Protein AF-A0A6G1RQC1-F1 (afdb_monomer_lite)

Radius of gyration: 21.71 Å; chains: 1; bounding box: 60×51×62 Å

Structure (mmCIF, N/CA/C/O backbone):
data_AF-A0A6G1RQC1-F1
#
_entry.id   AF-A0A6G1RQC1-F1
#
loop_
_atom_site.group_PDB
_atom_site.id
_atom_site.type_symbol
_atom_site.label_atom_id
_atom_site.label_alt_id
_atom_site.label_comp_id
_atom_site.label_asym_id
_atom_site.label_entity_id
_atom_site.label_seq_id
_atom_site.pdbx_PDB_ins_code
_atom_site.Cartn_x
_atom_site.Cartn_y
_atom_site.Cartn_z
_atom_site.occupancy
_atom_site.B_iso_or_equiv
_atom_site.auth_seq_id
_atom_site.auth_comp_id
_atom_site.auth_asym_id
_atom_site.auth_atom_id
_atom_site.pdbx_PDB_model_num
ATOM 1 N N . HIS A 1 1 ? 30.738 6.132 -8.676 1.00 58.16 1 HIS A N 1
ATOM 2 C CA . HIS A 1 1 ? 30.222 7.388 -8.080 1.00 58.16 1 HIS A CA 1
ATOM 3 C C . HIS A 1 1 ? 28.700 7.356 -8.109 1.00 58.16 1 HIS A C 1
ATOM 5 O O . HIS A 1 1 ? 28.154 7.105 -9.174 1.00 58.16 1 HIS A O 1
ATOM 11 N N . GLY A 1 2 ? 28.010 7.556 -6.981 1.00 68.69 2 GLY A N 1
ATOM 12 C CA . GLY A 1 2 ? 26.542 7.589 -6.965 1.00 68.69 2 GLY A CA 1
ATOM 13 C C . GLY A 1 2 ? 26.025 8.888 -7.584 1.00 68.69 2 GLY A C 1
ATOM 14 O O . GLY A 1 2 ? 26.294 9.963 -7.053 1.00 68.69 2 GLY A O 1
ATOM 15 N N . ARG A 1 3 ? 25.324 8.805 -8.718 1.00 77.38 3 ARG A N 1
ATOM 16 C CA . ARG A 1 3 ? 24.631 9.944 -9.340 1.00 77.38 3 ARG A CA 1
ATOM 17 C C . ARG A 1 3 ? 23.166 9.906 -8.911 1.00 77.38 3 ARG A C 1
ATOM 19 O O . ARG A 1 3 ? 22.546 8.855 -8.983 1.00 77.38 3 ARG A O 1
ATOM 26 N N . MET A 1 4 ? 22.606 11.042 -8.494 1.00 73.06 4 MET A N 1
ATOM 27 C CA . MET A 1 4 ? 21.162 11.166 -8.274 1.00 73.06 4 MET A CA 1
ATOM 28 C C . MET A 1 4 ? 20.435 11.004 -9.616 1.00 73.06 4 MET A C 1
ATOM 30 O O . MET A 1 4 ? 20.724 11.744 -10.559 1.00 73.06 4 MET A O 1
ATOM 34 N N . LEU A 1 5 ? 19.535 10.022 -9.705 1.00 67.56 5 LEU A N 1
ATOM 35 C CA . LEU A 1 5 ? 18.838 9.669 -10.950 1.00 67.56 5 LEU A CA 1
ATOM 36 C C . LEU A 1 5 ? 17.415 10.235 -11.017 1.00 67.56 5 LEU A C 1
ATOM 38 O O . LEU A 1 5 ? 16.942 10.535 -12.107 1.00 67.56 5 LEU A O 1
ATOM 42 N N . ALA A 1 6 ? 16.759 10.439 -9.873 1.00 63.88 6 ALA A N 1
ATOM 43 C CA . ALA A 1 6 ? 15.414 10.998 -9.797 1.00 63.88 6 ALA A CA 1
ATOM 44 C C . ALA A 1 6 ? 15.215 11.792 -8.497 1.00 63.88 6 ALA A C 1
ATOM 46 O O . ALA A 1 6 ? 15.875 11.531 -7.491 1.00 63.88 6 ALA A O 1
ATOM 47 N N . HIS A 1 7 ? 14.295 12.756 -8.530 1.00 61.59 7 HIS A N 1
ATOM 48 C CA . HIS A 1 7 ? 13.821 13.486 -7.358 1.00 61.59 7 HIS A CA 1
ATOM 49 C C . HIS A 1 7 ? 12.300 13.604 -7.462 1.00 61.59 7 HIS A C 1
ATOM 51 O O . HIS A 1 7 ? 11.790 14.199 -8.411 1.00 61.59 7 HIS A O 1
ATOM 57 N N . VAL A 1 8 ? 11.584 13.015 -6.505 1.00 64.69 8 VAL A N 1
ATOM 58 C CA . VAL A 1 8 ? 10.123 13.097 -6.413 1.00 64.69 8 VAL A CA 1
ATOM 59 C C . VAL A 1 8 ? 9.781 13.963 -5.209 1.00 64.69 8 VAL A C 1
ATOM 61 O O . VAL A 1 8 ? 10.177 13.653 -4.088 1.00 64.69 8 VAL A O 1
ATOM 64 N N . LEU A 1 9 ? 9.065 15.061 -5.451 1.00 65.81 9 LEU A N 1
ATOM 65 C CA . LEU A 1 9 ? 8.533 15.908 -4.388 1.00 65.81 9 LEU A CA 1
ATOM 66 C C . LEU A 1 9 ? 7.255 15.266 -3.856 1.00 65.81 9 LEU A C 1
ATOM 68 O O . LEU A 1 9 ? 6.260 15.157 -4.572 1.00 65.81 9 LEU A O 1
ATOM 72 N N . LEU A 1 10 ? 7.301 14.830 -2.603 1.00 66.81 10 LEU A N 1
ATOM 73 C CA . LEU A 1 10 ? 6.117 14.381 -1.887 1.00 66.81 10 LEU A CA 1
ATOM 74 C C . LEU A 1 10 ? 5.332 15.585 -1.377 1.00 66.81 10 LEU A C 1
ATOM 76 O O . LEU A 1 10 ? 5.877 16.676 -1.199 1.00 66.81 10 LEU A O 1
ATOM 80 N N . HIS A 1 11 ? 4.038 15.385 -1.142 1.00 67.25 11 HIS A N 1
ATOM 81 C CA . HIS A 1 11 ? 3.221 16.394 -0.485 1.00 67.25 11 HIS A CA 1
ATOM 82 C C . HIS A 1 11 ? 3.815 16.703 0.899 1.00 67.25 11 HIS A C 1
ATOM 84 O O . HIS A 1 11 ? 4.166 15.782 1.630 1.00 67.25 11 HIS A O 1
ATOM 90 N N . GLU A 1 12 ? 3.912 17.980 1.281 1.00 60.22 12 GLU A N 1
ATOM 91 C CA . GLU A 1 12 ? 4.626 18.416 2.500 1.00 60.22 12 GLU A CA 1
ATOM 92 C C . GLU A 1 12 ? 4.100 17.768 3.792 1.00 60.22 12 GLU A C 1
ATOM 94 O O . GLU A 1 12 ? 4.813 17.672 4.787 1.00 60.22 12 GLU A O 1
ATOM 99 N N . SER A 1 13 ? 2.847 17.309 3.774 1.00 63.66 13 SER A N 1
ATOM 100 C CA . SER A 1 13 ? 2.207 16.641 4.906 1.00 63.66 13 SER A CA 1
ATOM 101 C C . SER A 1 13 ? 2.339 15.115 4.904 1.00 63.66 13 SER A C 1
ATOM 103 O O . SER A 1 13 ? 1.748 14.491 5.784 1.00 63.66 13 SER A O 1
ATOM 105 N N . ASP A 1 14 ? 3.000 14.509 3.912 1.00 81.38 14 ASP A N 1
ATOM 106 C CA . ASP A 1 14 ? 3.064 13.054 3.769 1.00 81.38 14 ASP A CA 1
ATOM 107 C C . ASP A 1 14 ? 4.500 12.535 3.622 1.00 81.38 14 ASP A C 1
ATOM 109 O O . ASP A 1 14 ? 5.086 12.505 2.539 1.00 81.38 14 ASP A O 1
ATOM 113 N N . GLY A 1 15 ? 5.083 12.150 4.757 1.00 87.88 15 GLY A N 1
ATOM 114 C CA . GLY A 1 15 ? 6.434 11.607 4.830 1.00 87.88 15 GLY A CA 1
ATOM 115 C C . GLY A 1 15 ? 6.494 10.128 4.451 1.00 87.88 15 GLY A C 1
ATOM 116 O O . GLY A 1 15 ? 5.523 9.391 4.608 1.00 87.88 15 GLY A O 1
ATOM 117 N N . ILE A 1 16 ? 7.665 9.674 4.000 1.00 91.44 16 ILE A N 1
ATOM 118 C CA . ILE A 1 16 ? 7.949 8.246 3.799 1.00 91.44 16 ILE A CA 1
ATOM 119 C C . ILE A 1 16 ? 8.153 7.588 5.168 1.00 91.44 16 ILE A C 1
ATOM 121 O O . ILE A 1 16 ? 9.013 8.018 5.937 1.00 91.44 16 ILE A O 1
ATOM 125 N N . LEU A 1 17 ? 7.396 6.529 5.453 1.00 91.94 17 LEU A N 1
ATOM 126 C CA . LEU A 1 17 ? 7.583 5.677 6.630 1.00 91.94 17 LEU A CA 1
ATOM 127 C C . LEU A 1 17 ? 8.618 4.580 6.369 1.00 91.94 17 LEU A C 1
ATOM 129 O O . LEU A 1 17 ? 9.502 4.349 7.192 1.00 91.94 17 LEU A O 1
ATOM 133 N N . SER A 1 18 ? 8.511 3.887 5.235 1.00 91.56 18 SER A N 1
ATOM 134 C CA . SER A 1 18 ? 9.431 2.808 4.875 1.00 91.56 18 SER A CA 1
ATOM 135 C C . SER A 1 18 ? 9.483 2.564 3.370 1.00 91.56 18 SER A C 1
ATOM 137 O O . SER A 1 18 ? 8.559 2.911 2.632 1.00 91.56 18 SER A O 1
ATOM 139 N N . MET A 1 19 ? 10.576 1.936 2.931 1.00 92.25 19 MET A N 1
ATOM 140 C CA . MET A 1 19 ? 10.760 1.456 1.565 1.00 92.25 19 MET A CA 1
ATOM 141 C C . MET A 1 19 ? 11.278 0.020 1.585 1.00 92.25 19 MET A C 1
ATOM 143 O O . MET A 1 19 ? 12.201 -0.291 2.340 1.00 92.25 19 MET A O 1
ATOM 147 N N . SER A 1 20 ? 10.699 -0.853 0.765 1.00 90.50 20 SER A N 1
ATOM 148 C CA . SER A 1 20 ? 11.137 -2.245 0.638 1.00 90.50 20 SER A CA 1
ATOM 149 C C . SER A 1 20 ? 10.883 -2.787 -0.762 1.00 90.50 20 SER A C 1
ATOM 151 O O . SER A 1 20 ? 9.959 -2.362 -1.451 1.00 90.50 20 SER A O 1
ATOM 153 N N . TRP A 1 21 ? 11.708 -3.736 -1.188 1.00 90.00 21 TRP A N 1
ATOM 154 C CA . TRP A 1 21 ? 11.473 -4.499 -2.409 1.00 90.00 21 TRP A CA 1
ATOM 155 C C . TRP A 1 21 ? 10.686 -5.766 -2.076 1.00 90.00 21 TRP A C 1
ATOM 157 O O . TRP A 1 21 ? 10.901 -6.363 -1.021 1.00 90.00 21 TRP A O 1
ATOM 167 N N . ASN A 1 22 ? 9.830 -6.222 -2.990 1.00 87.88 22 ASN A N 1
ATOM 168 C CA . ASN A 1 22 ? 9.162 -7.526 -2.887 1.00 87.88 22 ASN A CA 1
ATOM 169 C C . ASN A 1 22 ? 10.091 -8.718 -3.204 1.00 87.88 22 ASN A C 1
ATOM 171 O O . ASN A 1 22 ? 9.617 -9.815 -3.480 1.00 87.88 22 ASN A O 1
ATOM 175 N N . TYR A 1 23 ? 11.406 -8.506 -3.199 1.00 78.06 23 TYR A N 1
ATOM 176 C CA . TYR A 1 23 ? 12.400 -9.501 -3.577 1.00 78.06 23 TYR A CA 1
ATOM 177 C C . TYR A 1 23 ? 13.098 -10.065 -2.332 1.00 78.06 23 TYR A C 1
ATOM 179 O O . TYR A 1 23 ? 13.401 -9.298 -1.410 1.00 78.06 23 TYR A O 1
ATOM 187 N N . PRO A 1 24 ? 13.381 -11.379 -2.268 1.00 64.31 24 PRO A N 1
ATOM 188 C CA . PRO A 1 24 ? 14.090 -11.952 -1.135 1.00 64.31 24 PRO A CA 1
ATOM 189 C C . PRO A 1 24 ? 15.492 -11.351 -0.991 1.00 64.31 24 PRO A C 1
ATOM 191 O O . PRO A 1 24 ? 16.272 -11.317 -1.940 1.00 64.31 24 PRO A O 1
ATOM 194 N N . SER A 1 25 ? 15.850 -10.939 0.223 1.00 56.50 25 SER A N 1
ATOM 195 C CA . SER A 1 25 ? 17.153 -10.330 0.526 1.00 56.50 25 SER A CA 1
ATOM 196 C C . SER A 1 25 ? 18.356 -11.269 0.351 1.00 56.50 25 SER A C 1
ATOM 198 O O . SER A 1 25 ? 19.487 -10.799 0.377 1.00 56.50 25 SER A O 1
ATOM 200 N N . PHE A 1 26 ? 18.143 -12.579 0.176 1.00 56.72 26 PHE A N 1
ATOM 201 C CA . PHE A 1 26 ? 19.217 -13.577 0.062 1.00 56.72 26 PHE A CA 1
ATOM 202 C C . PHE A 1 26 ? 19.756 -13.770 -1.366 1.00 56.72 26 PHE A C 1
ATOM 204 O O . PHE A 1 26 ? 20.712 -14.514 -1.551 1.00 56.72 26 PHE A O 1
ATOM 211 N N . LEU A 1 27 ? 19.152 -13.117 -2.362 1.00 54.59 27 LEU A N 1
ATOM 212 C CA . LEU A 1 27 ? 19.524 -13.210 -3.780 1.00 54.59 27 LEU A CA 1
ATOM 213 C C . LEU A 1 27 ? 20.212 -11.937 -4.275 1.00 54.59 27 LEU A C 1
ATOM 215 O O . LEU A 1 27 ? 20.110 -11.576 -5.447 1.00 54.59 27 LEU A O 1
ATOM 219 N N . VAL A 1 28 ? 20.898 -11.234 -3.376 1.00 52.62 28 VAL A N 1
ATOM 220 C CA . VAL A 1 28 ? 21.948 -10.314 -3.801 1.00 52.62 28 VAL A CA 1
ATOM 221 C C . VAL A 1 28 ? 23.085 -11.212 -4.266 1.00 52.62 28 VAL A C 1
ATOM 223 O O . VAL A 1 28 ? 23.969 -11.568 -3.493 1.00 52.62 28 VAL A O 1
ATOM 226 N N . GLU A 1 29 ? 23.006 -11.680 -5.510 1.00 51.88 29 GLU A N 1
ATOM 227 C CA . GLU A 1 29 ? 24.217 -12.103 -6.188 1.00 51.88 29 GLU A CA 1
ATOM 228 C C . GLU A 1 29 ? 25.101 -10.862 -6.184 1.00 51.88 29 GLU A C 1
ATOM 230 O O . GLU A 1 29 ? 24.739 -9.845 -6.785 1.00 51.88 29 GLU A O 1
ATOM 235 N N . ASP A 1 30 ? 26.199 -10.913 -5.424 1.00 48.09 30 ASP A N 1
ATOM 236 C CA . ASP A 1 30 ? 27.314 -9.990 -5.574 1.00 48.09 30 ASP A CA 1
ATOM 237 C C . ASP A 1 30 ? 27.738 -10.099 -7.039 1.00 48.09 30 ASP A C 1
ATOM 239 O O . ASP A 1 30 ? 28.569 -10.923 -7.418 1.00 48.09 30 ASP A O 1
ATOM 243 N N . SER A 1 31 ? 27.084 -9.312 -7.892 1.00 49.22 31 SER A N 1
ATOM 244 C CA . SER A 1 31 ? 27.430 -9.139 -9.288 1.00 49.22 31 SER A CA 1
ATOM 245 C C . SER A 1 31 ? 28.703 -8.317 -9.257 1.00 49.22 31 SER A C 1
ATOM 247 O O . SER A 1 31 ? 28.686 -7.098 -9.405 1.00 49.22 31 SER A O 1
ATOM 249 N N . SER A 1 32 ? 29.813 -8.981 -8.936 1.00 48.12 32 SER A N 1
ATOM 250 C CA . SER A 1 32 ? 31.131 -8.432 -9.157 1.00 48.12 32 SER A CA 1
ATOM 251 C C . SER A 1 32 ? 31.207 -8.160 -10.649 1.00 48.12 32 SER A C 1
ATOM 253 O O . SER A 1 32 ? 31.273 -9.086 -11.457 1.00 48.12 32 SER A O 1
ATOM 255 N N . GLU A 1 33 ? 31.131 -6.886 -11.004 1.00 50.34 33 GLU A N 1
ATOM 256 C CA . GLU A 1 33 ? 31.456 -6.363 -12.322 1.00 50.34 33 GLU A CA 1
ATOM 257 C C . GLU A 1 33 ? 32.949 -6.656 -12.540 1.00 50.34 33 GLU A C 1
ATOM 259 O O . GLU A 1 33 ? 33.825 -5.844 -12.254 1.00 50.34 33 GLU A O 1
ATOM 264 N N . SER A 1 34 ? 33.271 -7.888 -12.928 1.00 42.97 34 SER A N 1
ATOM 265 C CA . SER A 1 34 ? 34.584 -8.229 -13.447 1.00 42.97 34 SER A CA 1
ATOM 266 C C . SER A 1 34 ? 34.479 -8.165 -14.959 1.00 42.97 34 SER A C 1
ATOM 268 O O . SER A 1 34 ? 34.136 -9.150 -15.612 1.00 42.97 34 SER A O 1
ATOM 270 N N . ASP A 1 35 ? 34.764 -6.982 -15.497 1.00 50.25 35 ASP A N 1
ATOM 271 C CA . ASP A 1 35 ? 35.221 -6.829 -16.873 1.00 50.25 35 ASP A CA 1
ATOM 272 C C . ASP A 1 35 ? 36.488 -7.679 -17.040 1.00 50.25 35 ASP A C 1
ATOM 274 O O . ASP A 1 35 ? 37.611 -7.244 -16.776 1.00 50.25 35 ASP A O 1
ATOM 278 N N . THR A 1 36 ? 36.309 -8.930 -17.446 1.00 46.59 36 THR A N 1
ATOM 279 C CA . THR A 1 36 ? 37.370 -9.730 -18.045 1.00 46.59 36 THR A CA 1
ATOM 280 C C . THR A 1 36 ? 36.968 -9.992 -19.481 1.00 46.59 36 THR A C 1
ATOM 282 O O . THR A 1 36 ? 36.189 -10.897 -19.768 1.00 46.59 36 THR A O 1
ATOM 285 N N . ASP A 1 37 ? 37.500 -9.153 -20.364 1.00 52.00 37 ASP A N 1
ATOM 286 C CA . ASP A 1 37 ? 37.653 -9.432 -21.785 1.00 52.00 37 ASP A CA 1
ATOM 287 C C . ASP A 1 37 ? 38.463 -10.729 -21.931 1.00 52.00 37 ASP A C 1
ATOM 289 O O . ASP A 1 37 ? 39.688 -10.747 -21.801 1.00 52.00 37 ASP A O 1
ATOM 293 N N . SER A 1 38 ? 37.763 -11.850 -22.057 1.00 50.19 38 SER A N 1
ATOM 294 C CA . SER A 1 38 ? 38.333 -13.096 -22.545 1.00 50.19 38 SER A CA 1
ATOM 295 C C . SER A 1 38 ? 37.204 -13.921 -23.131 1.00 50.19 38 SER A C 1
ATOM 297 O O . SER A 1 38 ? 36.409 -14.527 -22.412 1.00 50.19 38 SER A O 1
ATOM 299 N N . ASP A 1 39 ? 37.155 -13.925 -24.456 1.00 58.84 39 ASP A N 1
ATOM 300 C CA . ASP A 1 39 ? 36.340 -14.834 -25.239 1.00 58.84 39 ASP A CA 1
ATOM 301 C C . ASP A 1 39 ? 36.549 -16.292 -24.787 1.00 58.84 39 ASP A C 1
ATOM 303 O O . ASP A 1 39 ? 37.670 -16.738 -24.534 1.00 58.84 39 ASP A O 1
ATOM 307 N N . ASP A 1 40 ? 35.431 -17.018 -24.763 1.00 59.19 40 ASP A N 1
ATOM 308 C CA . ASP A 1 40 ? 35.299 -18.475 -24.669 1.00 59.19 40 ASP A CA 1
ATOM 309 C C . ASP A 1 40 ? 35.409 -19.111 -23.264 1.00 59.19 40 ASP A C 1
ATOM 311 O O . ASP A 1 40 ? 36.438 -19.640 -22.845 1.00 59.19 40 ASP A O 1
ATOM 315 N N . TYR A 1 41 ? 34.278 -19.158 -22.546 1.00 42.94 41 TYR A N 1
ATOM 316 C CA . TYR A 1 41 ? 34.082 -20.140 -21.475 1.00 42.94 41 TYR A CA 1
ATOM 317 C C . TYR A 1 41 ? 32.658 -20.707 -21.499 1.00 42.94 41 TYR A C 1
ATOM 319 O O . TYR A 1 41 ? 31.715 -20.146 -20.944 1.00 42.94 41 TYR A O 1
ATOM 327 N N . SER A 1 42 ? 32.501 -21.861 -22.149 1.00 47.59 42 SER A N 1
ATOM 328 C CA . SER A 1 42 ? 31.356 -22.747 -21.914 1.00 47.59 42 SER A CA 1
ATOM 329 C C . SER A 1 42 ? 31.537 -23.416 -20.542 1.00 47.59 42 SER A C 1
ATOM 331 O O . SER A 1 42 ? 32.595 -24.008 -20.315 1.00 47.59 42 SER A O 1
ATOM 333 N N . PRO A 1 43 ? 30.571 -23.360 -19.606 1.00 47.91 43 PRO A N 1
ATOM 334 C CA . PRO A 1 43 ? 30.759 -23.963 -18.291 1.00 47.91 43 PRO A CA 1
ATOM 335 C C . PRO A 1 43 ? 30.774 -25.504 -18.380 1.00 47.91 43 PRO A C 1
ATOM 337 O O . PRO A 1 43 ? 29.962 -26.080 -19.111 1.00 47.91 43 PRO A O 1
ATOM 340 N N . PRO A 1 44 ? 31.658 -26.197 -17.633 1.00 44.12 44 PRO A N 1
ATOM 341 C CA . PRO A 1 44 ? 31.682 -27.655 -17.592 1.00 44.12 44 PRO A CA 1
ATOM 342 C C . PRO A 1 44 ? 30.423 -28.204 -16.899 1.00 44.12 44 PRO A C 1
ATOM 344 O O . PRO A 1 44 ? 30.194 -27.981 -15.709 1.00 44.12 44 PRO A O 1
ATOM 347 N N . GLN A 1 45 ? 29.609 -28.951 -17.650 1.00 53.44 45 GLN A N 1
ATOM 348 C CA . GLN A 1 45 ? 28.636 -29.900 -17.107 1.00 53.44 45 GLN A CA 1
ATOM 349 C C . GLN A 1 45 ? 29.421 -31.056 -16.477 1.00 53.44 45 GLN A C 1
ATOM 351 O O . GLN A 1 45 ? 29.866 -31.902 -17.233 1.00 53.44 45 GLN A O 1
ATOM 356 N N . ASP A 1 46 ? 29.669 -31.050 -15.162 1.00 48.94 46 ASP A N 1
ATOM 357 C CA . ASP A 1 46 ? 29.857 -32.263 -14.326 1.00 48.94 46 ASP A CA 1
ATOM 358 C C .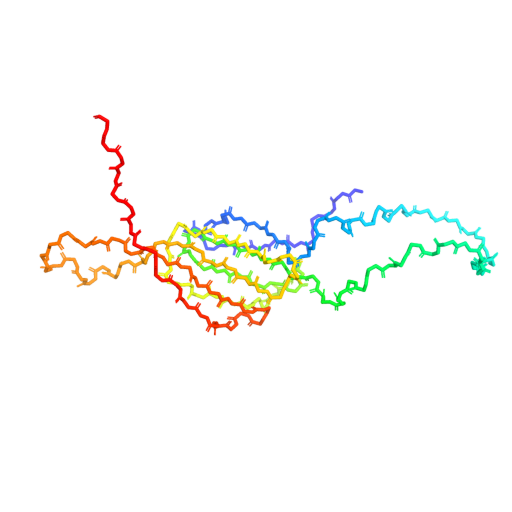 ASP A 1 46 ? 30.303 -31.903 -12.890 1.00 48.94 46 ASP A C 1
ATOM 360 O O . ASP A 1 46 ? 31.411 -32.187 -12.436 1.00 48.94 46 ASP A O 1
ATOM 364 N N . GLY A 1 47 ? 29.406 -31.279 -12.129 1.00 50.50 47 GLY A N 1
ATOM 365 C CA . GLY A 1 47 ? 29.500 -31.146 -10.670 1.00 50.50 47 GLY A CA 1
ATOM 366 C C . GLY A 1 47 ? 28.090 -31.163 -10.079 1.00 50.50 47 GLY A C 1
ATOM 367 O O . GLY A 1 47 ? 27.144 -30.960 -10.844 1.00 50.50 47 GLY A O 1
ATOM 368 N N . PRO A 1 48 ? 27.889 -31.426 -8.769 1.00 41.72 48 PRO A N 1
ATOM 369 C CA . PRO A 1 48 ? 26.559 -31.396 -8.170 1.00 41.72 48 PRO A CA 1
ATOM 370 C C . PRO A 1 48 ? 26.064 -29.955 -8.240 1.00 41.72 48 PRO A C 1
ATOM 372 O O . PRO A 1 48 ? 26.375 -29.136 -7.378 1.00 41.72 48 PRO A O 1
ATOM 375 N N . ALA A 1 49 ? 25.368 -29.638 -9.331 1.00 46.16 49 ALA A N 1
ATOM 376 C CA . ALA A 1 49 ? 24.807 -28.336 -9.590 1.00 46.16 49 ALA A CA 1
ATOM 377 C C . ALA A 1 49 ? 23.910 -28.019 -8.401 1.00 46.16 49 ALA A C 1
ATOM 379 O O . ALA A 1 49 ? 22.870 -28.651 -8.201 1.00 46.16 49 ALA A O 1
ATOM 380 N N . ALA A 1 50 ? 24.362 -27.082 -7.570 1.00 44.91 50 ALA A N 1
ATOM 381 C CA . ALA A 1 50 ? 23.482 -26.360 -6.685 1.00 44.91 50 ALA A CA 1
ATOM 382 C C . ALA A 1 50 ? 22.407 -25.791 -7.606 1.00 44.91 50 ALA A C 1
ATOM 384 O O . ALA A 1 50 ? 22.680 -24.894 -8.399 1.00 44.91 50 ALA A O 1
ATOM 385 N N . TYR A 1 51 ? 21.236 -26.428 -7.608 1.00 43.09 51 TYR A N 1
ATOM 386 C CA . TYR A 1 51 ? 20.099 -25.965 -8.378 1.00 43.09 51 TYR A CA 1
ATOM 387 C C . TYR A 1 51 ? 19.941 -24.478 -8.056 1.00 43.09 51 TYR A C 1
ATOM 389 O O . TYR A 1 51 ? 19.767 -24.155 -6.875 1.00 43.09 51 TYR A O 1
ATOM 397 N N . PRO A 1 52 ? 20.001 -23.567 -9.044 1.00 51.31 52 PRO A N 1
ATOM 398 C CA . PRO A 1 52 ? 19.439 -22.252 -8.838 1.00 51.31 52 PRO A CA 1
ATOM 399 C C . PRO A 1 52 ? 17.989 -22.536 -8.467 1.00 51.31 52 PRO A C 1
ATOM 401 O O . PRO A 1 52 ? 17.246 -23.132 -9.254 1.00 51.31 52 PRO A O 1
ATOM 404 N N . VAL A 1 53 ? 17.611 -22.223 -7.227 1.00 50.94 53 VAL A N 1
ATOM 405 C CA . VAL A 1 53 ? 16.199 -22.188 -6.853 1.00 50.94 53 VAL A CA 1
ATOM 406 C C . VAL A 1 53 ? 15.538 -21.367 -7.954 1.00 50.94 53 VAL A C 1
ATOM 408 O O . VAL A 1 53 ? 16.055 -20.285 -8.233 1.00 50.94 53 VAL A O 1
ATOM 411 N N . PRO A 1 54 ? 14.487 -21.856 -8.639 1.00 48.12 54 PRO A N 1
ATOM 412 C CA . PRO A 1 54 ? 13.788 -21.054 -9.623 1.00 48.12 54 PRO A CA 1
ATOM 413 C C . PRO A 1 54 ? 13.198 -19.869 -8.870 1.00 48.12 54 PRO A C 1
ATOM 415 O O . PRO A 1 54 ? 12.114 -19.951 -8.293 1.00 48.12 54 PRO A O 1
ATOM 418 N N . VAL A 1 55 ? 13.957 -18.783 -8.797 1.00 53.34 55 VAL A N 1
ATOM 419 C CA . VAL A 1 55 ? 13.455 -17.507 -8.344 1.00 53.34 55 VAL A CA 1
ATOM 420 C C . VAL A 1 55 ? 12.425 -17.183 -9.398 1.00 53.34 55 VAL A C 1
ATOM 422 O O . VAL A 1 55 ? 12.762 -17.034 -10.576 1.00 53.34 55 VAL A O 1
ATOM 425 N N . GLN A 1 56 ? 11.149 -17.224 -9.021 1.00 54.78 56 GLN A N 1
ATOM 426 C CA . GLN A 1 56 ? 10.109 -16.785 -9.929 1.00 54.78 56 GLN A CA 1
ATOM 427 C C . GLN A 1 56 ? 10.536 -15.408 -10.428 1.00 54.78 56 GLN A C 1
ATOM 429 O O . GLN A 1 56 ? 10.868 -14.533 -9.633 1.00 54.78 56 GLN A O 1
ATOM 434 N N . ASN A 1 57 ? 10.623 -15.272 -11.750 1.00 54.56 57 ASN A N 1
ATOM 435 C CA . ASN A 1 57 ? 11.152 -14.104 -12.446 1.00 54.56 57 ASN A CA 1
ATOM 436 C C . ASN A 1 57 ? 10.160 -12.927 -12.358 1.00 54.56 57 ASN A C 1
ATOM 438 O O . ASN A 1 57 ? 9.761 -12.338 -13.362 1.00 54.56 57 ASN A O 1
ATOM 442 N N . THR A 1 58 ? 9.658 -12.645 -11.158 1.00 64.00 58 THR A N 1
ATOM 443 C CA . THR A 1 58 ? 8.847 -11.479 -10.858 1.00 64.00 58 THR A CA 1
ATOM 444 C C . THR A 1 58 ? 9.783 -10.291 -10.796 1.00 64.00 58 THR A C 1
ATOM 446 O O . THR A 1 58 ? 10.653 -10.217 -9.928 1.00 64.00 58 THR A O 1
ATOM 449 N N . LYS A 1 59 ? 9.598 -9.368 -11.742 1.00 79.88 59 LYS A N 1
ATOM 450 C CA . LYS A 1 59 ? 10.273 -8.072 -11.751 1.00 79.88 59 LYS A CA 1
ATOM 451 C C . LYS A 1 59 ? 10.195 -7.451 -10.344 1.00 79.88 59 LYS A C 1
ATOM 453 O O . LYS A 1 59 ? 9.093 -7.414 -9.788 1.00 79.88 59 LYS A O 1
ATOM 458 N N . PRO A 1 60 ? 11.319 -6.977 -9.776 1.00 85.19 60 PRO A N 1
ATOM 459 C CA . PRO A 1 60 ? 11.314 -6.392 -8.446 1.00 85.19 60 PRO A CA 1
ATOM 460 C C . PRO A 1 60 ? 10.416 -5.151 -8.424 1.00 85.19 60 PRO A C 1
ATOM 462 O O . PRO A 1 60 ? 10.468 -4.307 -9.319 1.00 85.19 60 PRO A O 1
ATOM 465 N N . LEU A 1 61 ? 9.584 -5.061 -7.394 1.00 90.81 61 LEU A N 1
ATOM 466 C CA . LEU A 1 61 ? 8.611 -4.006 -7.161 1.00 90.81 61 LEU A CA 1
ATOM 467 C C . LEU A 1 61 ? 9.007 -3.252 -5.892 1.00 90.81 61 LEU A C 1
ATOM 469 O O . LEU A 1 61 ? 9.082 -3.835 -4.805 1.00 90.81 61 LEU A O 1
ATOM 473 N N . LEU A 1 62 ? 9.274 -1.957 -6.034 1.00 92.50 62 LEU A N 1
ATOM 474 C CA . LEU A 1 62 ? 9.567 -1.066 -4.923 1.00 92.50 62 LEU A CA 1
ATOM 475 C C . LEU A 1 62 ? 8.255 -0.659 -4.263 1.00 92.50 62 LEU A C 1
ATOM 477 O O . LEU A 1 62 ? 7.350 -0.127 -4.897 1.00 92.50 62 LEU A O 1
ATOM 481 N N . THR A 1 63 ? 8.164 -0.901 -2.968 1.00 94.06 63 THR A N 1
ATOM 482 C CA . THR A 1 63 ? 7.049 -0.487 -2.126 1.00 94.06 63 THR A CA 1
ATOM 483 C C . THR A 1 63 ? 7.483 0.690 -1.279 1.00 94.06 63 THR A C 1
ATOM 485 O O . THR A 1 63 ? 8.480 0.593 -0.567 1.00 94.06 63 THR A O 1
ATOM 488 N N . VAL A 1 64 ? 6.728 1.782 -1.336 1.00 93.50 64 VAL A N 1
ATOM 489 C CA . VAL A 1 64 ? 6.938 2.981 -0.518 1.00 93.50 64 VAL A CA 1
ATOM 490 C C . VAL A 1 64 ? 5.691 3.194 0.323 1.00 93.50 64 VAL A C 1
ATOM 492 O O . VAL A 1 64 ? 4.599 3.326 -0.225 1.00 93.50 64 VAL A O 1
ATOM 495 N N . SER A 1 65 ? 5.835 3.196 1.645 1.00 94.69 65 SER A N 1
ATOM 496 C CA . SER A 1 65 ? 4.731 3.474 2.566 1.00 94.69 65 SER A CA 1
ATOM 497 C C . SER A 1 65 ? 4.818 4.902 3.089 1.00 94.69 65 SER A C 1
ATOM 499 O O . SER A 1 65 ? 5.913 5.410 3.346 1.00 94.69 65 SER A O 1
ATOM 501 N N . PHE A 1 66 ? 3.665 5.542 3.258 1.00 93.56 66 PHE A N 1
ATOM 502 C CA . PHE A 1 66 ? 3.584 6.937 3.672 1.00 93.56 66 PHE A CA 1
ATOM 503 C C . PHE A 1 66 ? 2.868 7.111 5.011 1.00 93.56 66 PHE A C 1
ATOM 505 O O . PHE A 1 66 ? 2.051 6.282 5.420 1.00 93.56 66 PHE A O 1
ATOM 512 N N . THR A 1 67 ? 3.147 8.222 5.691 1.00 92.38 67 THR A N 1
ATOM 513 C CA . THR A 1 67 ? 2.520 8.590 6.973 1.00 92.38 67 THR A CA 1
ATOM 514 C C . THR A 1 67 ? 0.999 8.728 6.889 1.00 92.38 67 THR A C 1
ATOM 516 O O . THR A 1 67 ? 0.302 8.525 7.885 1.00 92.38 67 THR A O 1
ATOM 519 N N . SER A 1 68 ? 0.466 9.023 5.703 1.00 90.88 68 SER A N 1
ATOM 520 C CA . SER A 1 68 ? -0.966 9.066 5.404 1.00 90.88 68 SER A CA 1
ATOM 521 C C . SER A 1 68 ? -1.657 7.706 5.496 1.00 90.88 68 SER A C 1
ATOM 523 O O . SER A 1 68 ? -2.885 7.675 5.653 1.00 90.88 68 SER A O 1
ATOM 525 N N . GLY A 1 69 ? -0.877 6.621 5.410 1.00 93.31 69 GLY A N 1
ATOM 526 C CA . GLY A 1 69 ? -1.336 5.243 5.288 1.00 93.31 69 GLY A CA 1
ATOM 527 C C . GLY A 1 69 ? -1.417 4.729 3.852 1.00 93.31 69 GLY A C 1
ATOM 528 O O . GLY A 1 69 ? -1.726 3.550 3.659 1.00 93.31 69 GLY A O 1
ATOM 529 N N . ASP A 1 70 ? -1.161 5.574 2.854 1.00 94.38 70 ASP A N 1
ATOM 530 C CA . ASP A 1 70 ? -1.109 5.147 1.458 1.00 94.38 70 ASP A CA 1
ATOM 531 C C . ASP A 1 70 ? 0.197 4.386 1.171 1.00 94.38 70 ASP A C 1
ATOM 533 O O . ASP A 1 70 ? 1.216 4.557 1.851 1.00 94.38 70 ASP A O 1
ATOM 537 N N . ILE A 1 71 ? 0.155 3.504 0.171 1.00 95.88 71 ILE A N 1
ATOM 538 C CA . ILE A 1 71 ? 1.306 2.717 -0.281 1.00 95.88 71 ILE A CA 1
ATOM 539 C C . ILE A 1 71 ? 1.445 2.856 -1.795 1.00 95.88 71 ILE A C 1
ATOM 541 O O . ILE A 1 71 ? 0.493 2.592 -2.529 1.00 95.88 71 ILE A O 1
ATOM 545 N N . SER A 1 72 ? 2.636 3.220 -2.261 1.00 94.69 72 SER A N 1
ATOM 546 C CA . SER A 1 72 ? 2.994 3.219 -3.680 1.00 94.69 72 SER A CA 1
ATOM 547 C C . SER A 1 72 ? 3.728 1.940 -4.044 1.00 94.69 72 SER A C 1
ATOM 549 O O . SER A 1 72 ? 4.739 1.601 -3.428 1.00 94.69 72 SER A O 1
ATOM 551 N N . LEU A 1 73 ? 3.244 1.270 -5.082 1.00 94.62 73 LEU A N 1
ATOM 552 C CA . LEU A 1 73 ? 3.914 0.162 -5.745 1.00 94.62 73 LEU A CA 1
ATOM 553 C C . LEU A 1 73 ? 4.533 0.669 -7.049 1.00 94.62 73 LEU A C 1
ATOM 555 O O . LEU A 1 73 ? 3.814 1.091 -7.958 1.00 94.62 73 LEU A O 1
ATOM 559 N N . MET A 1 74 ? 5.859 0.643 -7.124 1.00 92.38 74 MET A N 1
ATOM 560 C CA . MET A 1 74 ? 6.648 1.205 -8.216 1.00 92.38 74 MET A CA 1
ATOM 561 C C . MET A 1 74 ? 7.460 0.109 -8.899 1.00 92.38 74 MET A C 1
ATOM 563 O O . MET A 1 74 ? 8.112 -0.700 -8.240 1.00 92.38 74 MET A O 1
ATOM 567 N N . ASN A 1 75 ? 7.471 0.096 -10.228 1.00 87.25 75 ASN A N 1
ATOM 568 C CA . ASN A 1 75 ? 8.234 -0.890 -11.000 1.00 87.25 75 ASN A CA 1
ATOM 569 C C . ASN A 1 75 ? 9.759 -0.707 -10.914 1.00 87.25 75 ASN A C 1
ATOM 571 O O . ASN A 1 75 ? 10.515 -1.598 -11.300 1.00 87.25 75 ASN A O 1
ATOM 575 N N . ASN A 1 76 ? 10.188 0.487 -10.523 1.00 78.06 76 ASN A N 1
ATOM 576 C CA . ASN A 1 76 ? 11.560 0.959 -10.381 1.00 78.06 76 ASN A CA 1
ATOM 577 C C . ASN A 1 76 ? 11.529 2.298 -9.613 1.00 78.06 76 ASN A C 1
ATOM 579 O O . ASN A 1 76 ? 10.462 2.797 -9.256 1.00 78.06 76 ASN A O 1
ATOM 583 N N . TYR A 1 77 ? 12.695 2.877 -9.325 1.00 75.81 77 TYR A N 1
ATOM 584 C CA . TYR A 1 77 ? 12.792 4.125 -8.555 1.00 75.81 77 TYR A CA 1
ATOM 585 C C . TYR A 1 77 ? 12.302 5.366 -9.329 1.00 75.81 77 TYR A C 1
ATOM 587 O O . TYR A 1 77 ? 12.039 6.397 -8.714 1.00 75.81 77 TYR A O 1
ATOM 595 N N . ASP A 1 78 ? 12.219 5.292 -10.659 1.00 78.50 78 ASP A N 1
ATOM 596 C CA . ASP A 1 78 ? 11.824 6.374 -11.567 1.00 78.50 78 ASP A CA 1
ATOM 597 C C . ASP A 1 78 ? 10.415 6.193 -12.160 1.00 78.50 78 ASP A C 1
ATOM 599 O O . ASP A 1 78 ? 10.046 6.904 -13.095 1.00 78.50 78 ASP A O 1
ATOM 603 N N . ASP A 1 79 ? 9.604 5.284 -11.608 1.00 84.06 79 ASP A N 1
ATOM 604 C CA . ASP A 1 79 ? 8.218 5.078 -12.037 1.00 84.06 79 ASP A CA 1
ATOM 605 C C . ASP A 1 79 ? 7.388 6.346 -11.785 1.00 84.06 79 ASP A C 1
ATOM 607 O O . ASP A 1 79 ? 7.129 6.735 -10.644 1.00 84.06 79 ASP A O 1
ATOM 611 N N . LEU A 1 80 ? 6.955 6.995 -12.866 1.00 83.94 80 LEU A N 1
ATOM 612 C CA . LEU A 1 80 ? 6.124 8.201 -12.812 1.00 83.94 80 LEU A CA 1
ATOM 613 C C . LEU A 1 80 ? 4.628 7.888 -12.665 1.00 83.94 80 LEU A C 1
ATOM 615 O O . LEU A 1 80 ? 3.821 8.803 -12.492 1.00 83.94 80 LEU A O 1
ATOM 619 N N . SER A 1 81 ? 4.246 6.614 -12.748 1.00 89.12 81 SER A N 1
ATOM 620 C CA . SER A 1 81 ? 2.860 6.142 -12.693 1.00 89.12 81 SER A CA 1
ATOM 621 C C . SER A 1 81 ? 2.703 4.967 -11.719 1.00 89.12 81 SER A C 1
ATOM 623 O O . SER A 1 81 ? 2.223 3.900 -12.113 1.00 89.12 81 SER A O 1
ATOM 625 N N . PRO A 1 82 ? 3.100 5.131 -10.443 1.00 91.75 82 PRO A N 1
ATOM 626 C CA . PRO A 1 82 ? 3.030 4.048 -9.480 1.00 91.75 82 PRO A CA 1
ATOM 627 C C . PRO A 1 82 ? 1.581 3.663 -9.177 1.00 91.75 82 PRO A C 1
ATOM 629 O O . PRO A 1 82 ? 0.666 4.494 -9.199 1.00 91.75 82 PRO A O 1
ATOM 632 N N . THR A 1 83 ? 1.366 2.394 -8.841 1.00 94.94 83 THR A N 1
ATOM 633 C CA . THR A 1 83 ? 0.055 1.939 -8.369 1.00 94.94 83 THR A CA 1
ATOM 634 C C . THR A 1 83 ? -0.124 2.342 -6.910 1.00 94.94 83 THR A C 1
ATOM 636 O O . THR A 1 83 ? 0.690 1.977 -6.065 1.00 94.94 83 THR A O 1
ATOM 639 N N . ILE A 1 84 ? -1.193 3.084 -6.608 1.00 94.62 84 ILE A N 1
ATOM 640 C CA . ILE A 1 84 ? -1.466 3.593 -5.259 1.00 94.62 84 ILE A CA 1
ATOM 641 C C . ILE A 1 84 ? -2.503 2.720 -4.553 1.00 94.62 84 ILE A C 1
ATOM 643 O O . ILE A 1 84 ? -3.662 2.651 -4.969 1.00 94.62 84 ILE A O 1
ATOM 647 N N . ILE A 1 85 ? -2.109 2.118 -3.435 1.00 96.88 85 ILE A N 1
ATOM 648 C CA . ILE A 1 85 ? -3.010 1.455 -2.496 1.00 96.88 85 ILE A CA 1
ATOM 649 C C . ILE A 1 85 ? -3.438 2.469 -1.436 1.00 96.88 85 ILE A C 1
ATOM 651 O O . ILE A 1 85 ? -2.631 2.921 -0.624 1.00 96.88 85 ILE A O 1
ATOM 655 N N . ARG A 1 86 ? -4.739 2.762 -1.390 1.00 95.62 86 ARG A N 1
ATOM 656 C CA . ARG A 1 86 ? -5.353 3.568 -0.327 1.00 95.62 86 ARG A CA 1
ATOM 657 C C . ARG A 1 86 ? -5.843 2.661 0.789 1.00 95.62 86 ARG A C 1
ATOM 659 O O . ARG A 1 86 ? -6.976 2.179 0.754 1.00 95.62 86 ARG A O 1
ATOM 666 N N . SER A 1 87 ? -4.985 2.396 1.771 1.00 94.12 87 SER A N 1
ATOM 667 C CA . SER A 1 87 ? -5.289 1.406 2.812 1.00 94.12 87 SER A CA 1
ATOM 668 C C . SER A 1 87 ? -6.462 1.822 3.710 1.00 94.12 87 SER A C 1
ATOM 670 O O . SER A 1 87 ? -7.179 0.958 4.223 1.00 94.12 87 SER A O 1
ATOM 672 N N . GLY A 1 88 ? -6.673 3.131 3.901 1.00 93.12 88 GLY A N 1
ATOM 673 C CA . GLY A 1 88 ? -7.610 3.670 4.894 1.00 93.12 88 GLY A CA 1
ATOM 674 C C . GLY A 1 88 ? -7.167 3.422 6.341 1.00 93.12 88 GLY A C 1
ATOM 675 O O . GLY A 1 88 ? -7.966 3.570 7.264 1.00 93.12 88 GLY A O 1
ATOM 676 N N . LEU A 1 89 ? -5.912 3.018 6.538 1.00 93.06 89 LEU A N 1
ATOM 677 C CA . LEU A 1 89 ? -5.311 2.772 7.840 1.00 93.06 89 LEU A CA 1
ATOM 678 C C . LEU A 1 89 ? -4.345 3.906 8.192 1.00 93.06 89 LEU A C 1
ATOM 680 O O . LEU A 1 89 ? -3.917 4.666 7.331 1.00 93.06 89 LEU A O 1
ATOM 684 N N . LYS A 1 90 ? -4.003 4.018 9.469 1.00 91.69 90 LYS A N 1
ATOM 685 C CA . LYS A 1 90 ? -2.907 4.847 9.978 1.00 91.69 90 LYS A CA 1
ATOM 686 C C . LYS A 1 90 ? -1.906 3.977 10.721 1.00 91.69 90 LYS A C 1
ATOM 688 O O . LYS A 1 90 ? -2.239 2.853 11.108 1.00 91.69 90 LYS A O 1
ATOM 693 N N . ASP A 1 91 ? -0.716 4.530 10.943 1.00 90.69 91 ASP A N 1
ATOM 694 C CA . ASP A 1 91 ? 0.388 3.842 11.620 1.00 90.69 91 ASP A CA 1
ATOM 695 C C . ASP A 1 91 ? 0.704 2.509 10.921 1.00 90.69 91 ASP A C 1
ATOM 697 O O . ASP A 1 91 ? 0.777 1.450 11.546 1.00 90.69 91 ASP A O 1
ATOM 701 N N . VAL A 1 92 ? 0.782 2.566 9.585 1.00 94.62 92 VAL A N 1
ATOM 702 C CA . VAL A 1 92 ? 0.858 1.367 8.754 1.00 94.62 92 VAL A CA 1
ATOM 703 C C . VAL A 1 92 ? 2.218 0.690 8.854 1.00 94.62 92 VAL A C 1
ATOM 705 O O . VAL A 1 92 ? 3.264 1.333 8.801 1.00 94.62 92 VAL A O 1
ATOM 708 N N . VAL A 1 93 ? 2.192 -0.636 8.931 1.00 95.12 93 VAL A N 1
ATOM 709 C CA . VA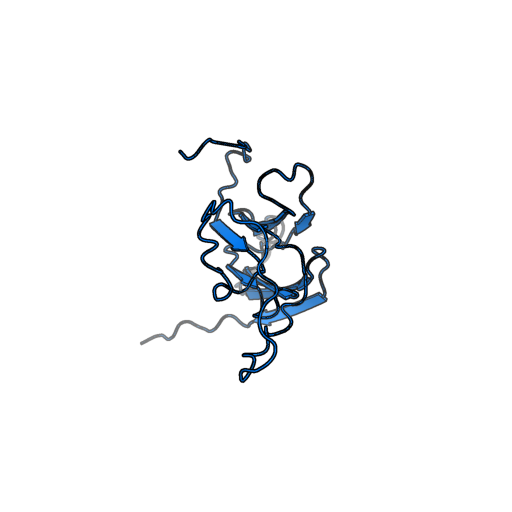L A 1 93 ? 3.356 -1.507 8.783 1.00 95.12 93 VAL A CA 1
ATOM 710 C C . VAL A 1 93 ? 3.120 -2.388 7.567 1.00 95.12 93 VAL A C 1
ATOM 712 O O . VAL A 1 93 ? 2.062 -3.003 7.429 1.00 95.12 93 VAL A O 1
ATOM 715 N N . VAL A 1 94 ? 4.106 -2.429 6.677 1.00 96.31 94 VAL A N 1
ATOM 716 C CA . VAL A 1 94 ? 3.997 -3.071 5.367 1.00 96.31 94 VAL A CA 1
ATOM 717 C C . VAL A 1 94 ? 5.049 -4.166 5.245 1.00 96.31 94 VAL A C 1
ATOM 719 O O . VAL A 1 94 ? 6.228 -3.917 5.500 1.00 96.31 94 VAL A O 1
ATOM 722 N N . GLN A 1 95 ? 4.633 -5.371 4.855 1.00 95.50 95 GLN A N 1
ATOM 723 C CA . GLN A 1 95 ? 5.520 -6.524 4.733 1.00 95.50 95 GLN A CA 1
ATOM 724 C C . GLN A 1 95 ? 5.126 -7.428 3.563 1.00 95.50 95 GLN A C 1
ATOM 726 O O . GLN A 1 95 ? 3.977 -7.851 3.448 1.00 95.50 95 GLN A O 1
ATOM 731 N N . TRP A 1 96 ? 6.103 -7.764 2.723 1.00 94.25 96 TRP A N 1
ATOM 732 C CA . TRP A 1 96 ? 5.962 -8.801 1.705 1.00 94.25 96 TRP A CA 1
ATOM 733 C C . TRP A 1 96 ? 6.123 -10.193 2.316 1.00 94.25 96 TRP A C 1
ATOM 735 O O . TRP A 1 96 ? 6.935 -10.400 3.223 1.00 94.25 96 TRP A O 1
ATOM 745 N N . CYS A 1 97 ? 5.370 -11.164 1.803 1.00 90.88 97 CYS A N 1
ATOM 746 C CA . CYS A 1 97 ? 5.657 -12.572 2.048 1.00 90.88 97 CYS A CA 1
ATOM 747 C C . CYS A 1 97 ? 7.008 -12.959 1.413 1.00 90.88 97 CYS A C 1
ATOM 749 O O . CYS A 1 97 ? 7.525 -12.275 0.530 1.00 90.88 97 CYS A O 1
ATOM 751 N N . THR A 1 98 ? 7.566 -14.103 1.809 1.00 86.62 98 THR A N 1
ATOM 752 C CA . THR A 1 98 ? 8.847 -14.594 1.268 1.00 86.62 98 THR A CA 1
ATOM 753 C C . THR A 1 98 ? 8.816 -14.853 -0.242 1.00 86.62 98 THR A C 1
ATOM 755 O O . THR A 1 98 ? 9.859 -14.784 -0.880 1.00 86.62 98 THR A O 1
ATOM 758 N N . GLN A 1 99 ? 7.643 -15.146 -0.817 1.00 87.19 99 GLN A N 1
ATOM 759 C CA . GLN A 1 99 ? 7.485 -15.358 -2.262 1.00 87.19 99 GLN A CA 1
ATOM 760 C C . GLN A 1 99 ? 7.402 -14.045 -3.057 1.00 87.19 99 GLN A C 1
ATOM 762 O O . GLN A 1 99 ? 7.525 -14.077 -4.276 1.00 87.19 99 GLN A O 1
ATOM 767 N N . GLY A 1 100 ? 7.211 -12.896 -2.396 1.00 89.56 100 GLY A N 1
ATOM 768 C CA . GLY A 1 100 ? 7.147 -11.591 -3.058 1.00 89.56 100 GLY A CA 1
ATOM 769 C C . GLY A 1 100 ? 5.843 -11.294 -3.804 1.00 89.56 100 GLY A C 1
ATOM 770 O O . GLY A 1 100 ? 5.744 -10.264 -4.470 1.00 89.56 100 GLY A O 1
ATOM 771 N N . ASP A 1 101 ? 4.837 -12.163 -3.709 1.00 91.88 101 ASP A N 1
ATOM 772 C CA . ASP A 1 101 ? 3.577 -12.058 -4.453 1.00 91.88 101 ASP A CA 1
ATOM 773 C C . ASP A 1 101 ? 2.415 -11.463 -3.633 1.00 91.88 101 ASP A C 1
ATOM 775 O O . ASP A 1 101 ? 1.431 -10.974 -4.203 1.00 91.88 101 ASP A O 1
ATOM 779 N N . LEU A 1 102 ? 2.552 -11.457 -2.304 1.00 94.44 102 LEU A N 1
ATOM 780 C CA . LEU A 1 102 ? 1.547 -11.004 -1.348 1.00 94.44 102 LEU A CA 1
ATOM 781 C C . LEU A 1 102 ? 2.111 -9.939 -0.401 1.00 94.44 102 LEU A C 1
ATOM 783 O O . LEU A 1 102 ? 3.108 -10.161 0.290 1.00 94.44 102 LEU A O 1
ATOM 787 N N . LEU A 1 103 ? 1.415 -8.808 -0.318 1.00 96.94 103 LEU A N 1
ATOM 788 C CA . LEU A 1 103 ? 1.716 -7.685 0.558 1.00 96.94 103 LEU A CA 1
ATOM 789 C C . LEU A 1 103 ? 0.719 -7.619 1.712 1.00 96.94 103 LEU A C 1
ATOM 791 O O . LEU A 1 103 ? -0.479 -7.444 1.491 1.00 96.94 103 LEU A O 1
ATOM 795 N N . ALA A 1 104 ? 1.211 -7.699 2.943 1.00 97.38 104 ALA A N 1
ATOM 796 C CA . ALA A 1 104 ? 0.437 -7.429 4.145 1.00 97.38 104 ALA A CA 1
ATOM 797 C C . ALA A 1 104 ? 0.620 -5.968 4.575 1.00 97.38 104 ALA A C 1
ATOM 799 O O . ALA A 1 104 ? 1.744 -5.488 4.719 1.00 97.38 104 ALA A O 1
ATOM 800 N N . VAL A 1 105 ? -0.491 -5.274 4.810 1.00 97.38 105 VAL A N 1
ATOM 801 C CA . VAL A 1 105 ? -0.547 -3.904 5.328 1.00 97.38 105 VAL A CA 1
ATOM 802 C C . VAL A 1 105 ? -1.346 -3.924 6.623 1.00 97.38 105 VAL A C 1
ATOM 804 O O . VAL A 1 105 ? -2.573 -4.040 6.605 1.00 97.38 105 VAL A O 1
ATOM 807 N N . ALA A 1 106 ? -0.648 -3.835 7.749 1.00 95.38 106 ALA A N 1
ATOM 808 C CA . ALA A 1 106 ? -1.243 -3.764 9.075 1.00 95.38 106 ALA A CA 1
ATOM 809 C C . ALA A 1 106 ? -1.346 -2.311 9.545 1.00 95.38 106 ALA A C 1
ATOM 811 O O . ALA A 1 106 ? -0.470 -1.513 9.236 1.00 95.38 106 ALA A O 1
ATOM 812 N N . GLY A 1 107 ? -2.381 -1.956 10.302 1.00 93.38 107 GLY A N 1
ATOM 813 C CA . GLY A 1 107 ? -2.529 -0.612 10.864 1.00 93.38 107 GLY A CA 1
ATOM 814 C C . GLY A 1 107 ? -3.844 -0.433 11.613 1.00 93.38 107 GLY A C 1
ATOM 815 O O . GLY A 1 107 ? -4.667 -1.347 11.680 1.00 93.38 107 GLY A O 1
ATOM 816 N N . MET A 1 108 ? -4.057 0.750 12.182 1.00 90.88 108 MET A N 1
ATOM 817 C CA . MET A 1 108 ? -5.332 1.096 12.820 1.00 90.88 108 MET A CA 1
ATOM 818 C C . MET A 1 108 ? -6.270 1.756 11.820 1.00 90.88 108 MET A C 1
ATOM 820 O O . MET A 1 108 ? -5.821 2.527 10.975 1.00 90.88 108 MET A O 1
ATOM 824 N N . GLU A 1 109 ? -7.573 1.530 11.946 1.00 87.62 109 GLU A N 1
ATOM 825 C CA . GLU A 1 109 ? -8.545 2.232 11.109 1.00 87.62 109 GLU A CA 1
ATOM 826 C C . GLU A 1 109 ? -8.435 3.758 11.251 1.00 87.62 109 GLU A C 1
ATOM 828 O O . GLU A 1 109 ? -8.353 4.320 12.355 1.00 87.62 109 GLU A O 1
ATOM 833 N N . LYS A 1 110 ? -8.429 4.451 10.108 1.00 83.38 110 LYS A N 1
ATOM 834 C CA . LYS A 1 110 ? -8.500 5.907 10.067 1.00 83.38 110 LYS A CA 1
ATOM 835 C C . LYS A 1 110 ? -9.942 6.327 10.342 1.00 83.38 110 LYS A C 1
ATOM 837 O O . LYS A 1 110 ? -10.789 6.330 9.457 1.00 83.38 110 LYS A O 1
ATOM 842 N N . GLN A 1 111 ? -10.214 6.682 11.590 1.00 68.31 111 GLN A N 1
ATOM 843 C CA . GLN A 1 111 ? -11.525 7.163 12.010 1.00 68.31 111 GLN A CA 1
ATOM 844 C C . GLN A 1 111 ? -11.891 8.441 11.244 1.00 68.31 111 GLN A C 1
ATOM 846 O O . GLN A 1 111 ? -11.153 9.429 11.271 1.00 68.31 111 GLN A O 1
ATOM 851 N N . SER A 1 112 ? -13.018 8.413 10.530 1.00 58.00 112 SER A N 1
ATOM 852 C CA . SER A 1 112 ? -13.557 9.604 9.877 1.00 58.00 112 SER A CA 1
ATOM 853 C C . SER A 1 112 ? -13.960 10.617 10.948 1.00 58.00 112 SER A C 1
ATOM 855 O O . SER A 1 112 ? -14.713 10.281 11.862 1.00 58.00 112 SER A O 1
ATOM 857 N N . GLN A 1 113 ? -13.496 11.864 10.819 1.00 51.66 113 GLN A N 1
ATOM 858 C CA . GLN A 1 113 ? -13.789 12.961 11.757 1.00 51.66 113 GLN A CA 1
ATOM 859 C C . GLN A 1 113 ? -15.296 13.239 11.935 1.00 51.66 113 GLN A C 1
ATOM 861 O O . GLN A 1 113 ? -15.686 13.946 12.856 1.00 51.66 113 GLN A O 1
ATOM 866 N N . LEU A 1 114 ? -16.156 12.680 11.077 1.00 49.72 114 LEU A N 1
ATOM 867 C CA . LEU A 1 114 ? -17.607 12.860 11.138 1.00 49.72 114 LEU A CA 1
ATOM 868 C C . LEU A 1 114 ? -18.317 11.974 12.179 1.00 49.72 114 LEU A C 1
ATOM 870 O O . LEU A 1 114 ? -19.486 12.222 12.463 1.00 49.72 114 LEU A O 1
ATOM 874 N N . VAL A 1 115 ? -17.654 10.960 12.751 1.00 51.25 115 VAL A N 1
ATOM 875 C CA . VAL A 1 115 ? -18.292 9.982 13.667 1.00 51.25 115 VAL A CA 1
ATOM 876 C C . VAL A 1 115 ? -18.073 10.324 15.154 1.00 51.25 115 VAL A C 1
ATOM 878 O O . VAL A 1 115 ? -18.643 9.689 16.036 1.00 51.25 115 VAL A O 1
ATOM 881 N N . ASP A 1 116 ? -17.309 11.375 15.458 1.00 49.78 116 ASP A N 1
ATOM 882 C CA . ASP A 1 116 ? -16.871 11.710 16.825 1.00 49.78 116 ASP A CA 1
ATOM 883 C C . ASP A 1 116 ? -17.951 12.378 17.711 1.00 49.78 116 ASP A C 1
ATOM 885 O O . ASP A 1 116 ? -17.694 12.738 18.857 1.00 49.78 116 ASP A O 1
ATOM 889 N N . LEU A 1 117 ? -19.181 12.556 17.208 1.00 50.88 117 LEU A N 1
ATOM 890 C CA . LEU A 1 117 ? -20.259 13.245 17.937 1.00 50.88 117 LEU A CA 1
ATOM 891 C C . LEU A 1 117 ? -21.213 12.316 18.704 1.00 50.88 117 LEU A C 1
ATOM 893 O O . LEU A 1 117 ? -22.063 12.810 19.446 1.00 50.88 117 LEU A O 1
ATOM 897 N N . SER A 1 118 ? -21.094 10.992 18.581 1.00 47.16 118 SER A N 1
ATOM 898 C CA . SER A 1 118 ? -21.998 10.060 19.267 1.00 47.16 118 SER A CA 1
ATOM 899 C C . SER A 1 118 ? -21.249 8.962 20.020 1.00 47.16 118 SER A C 1
ATOM 901 O O . SER A 1 118 ? -21.039 7.872 19.505 1.00 47.16 118 SER A O 1
ATOM 903 N N . ASN A 1 119 ? -20.917 9.272 21.272 1.00 42.94 119 ASN A N 1
ATOM 904 C CA . ASN A 1 119 ? -20.862 8.363 22.420 1.00 42.94 119 ASN A CA 1
ATOM 905 C C . ASN A 1 119 ? -20.142 7.007 22.280 1.00 42.94 119 ASN A C 1
ATOM 907 O O . ASN A 1 119 ? -20.689 6.036 21.768 1.00 42.94 119 ASN A O 1
ATOM 911 N N . GLY A 1 120 ? -19.037 6.896 23.026 1.00 42.75 120 GLY A N 1
ATOM 912 C CA . GLY A 1 120 ? -18.668 5.670 23.739 1.00 42.75 120 GLY A CA 1
ATOM 913 C C . GLY A 1 120 ? -17.490 4.918 23.136 1.00 42.75 120 GLY A C 1
ATOM 914 O O . GLY A 1 120 ? -17.645 4.250 22.128 1.00 42.75 120 GLY A O 1
ATOM 915 N N . SER A 1 121 ? -16.328 5.010 23.801 1.00 51.88 121 SER A N 1
ATOM 916 C CA . SER A 1 121 ? -15.171 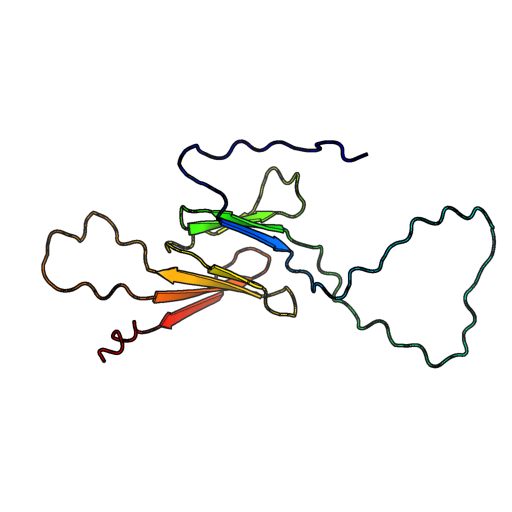4.100 23.695 1.00 51.88 121 SER A CA 1
ATOM 917 C C . SER A 1 121 ? -15.063 3.362 22.353 1.00 51.88 121 SER A C 1
ATOM 919 O O . SER A 1 121 ? -15.282 2.155 22.267 1.00 51.88 121 SER A O 1
ATOM 921 N N . LEU A 1 122 ? -14.743 4.106 21.293 1.00 52.22 122 LEU A N 1
ATOM 922 C CA . LEU A 1 122 ? -14.495 3.539 19.975 1.00 52.22 122 LEU A CA 1
ATOM 923 C C . LEU A 1 122 ? -13.223 2.692 20.067 1.00 52.22 122 LEU A C 1
ATOM 925 O O . LEU A 1 122 ? -12.109 3.220 20.093 1.00 52.22 122 LEU A O 1
ATOM 929 N N . LEU A 1 123 ? -13.388 1.376 20.197 1.00 56.00 123 LEU A N 1
ATOM 930 C CA . LEU A 1 123 ? -12.291 0.424 20.083 1.00 56.00 123 LEU A CA 1
ATOM 931 C C . LEU A 1 123 ? -11.628 0.687 18.727 1.00 56.00 123 LEU A C 1
ATOM 933 O O . LEU A 1 123 ? -12.252 0.504 17.689 1.00 56.00 123 LEU A O 1
ATOM 937 N N . LYS A 1 124 ? -10.394 1.201 18.730 1.00 65.44 124 LYS A N 1
ATOM 938 C CA . LYS A 1 124 ? -9.626 1.427 17.501 1.00 65.44 124 LYS A CA 1
ATOM 939 C C . LYS A 1 124 ? -9.313 0.067 16.882 1.00 65.44 124 LYS A C 1
ATOM 941 O O . LYS A 1 124 ? -8.293 -0.508 17.235 1.00 65.44 124 LYS A O 1
ATOM 946 N N . SER A 1 125 ? -10.166 -0.467 16.013 1.00 78.69 125 SER A N 1
ATOM 947 C CA . SER A 1 125 ? -9.909 -1.771 15.402 1.00 78.69 125 SER A CA 1
ATOM 948 C C . SER A 1 125 ? -8.598 -1.734 14.611 1.00 78.69 125 SER A C 1
ATOM 950 O O . SER A 1 125 ? -8.349 -0.834 13.799 1.00 78.69 125 SER A O 1
ATOM 952 N N . ALA A 1 126 ? -7.727 -2.696 14.911 1.00 88.31 126 ALA A N 1
ATOM 953 C CA . ALA A 1 126 ? -6.524 -2.939 14.140 1.00 88.31 126 ALA A CA 1
ATOM 954 C C . ALA A 1 126 ? -6.877 -3.891 12.998 1.00 88.31 126 ALA A C 1
ATOM 956 O O . ALA A 1 126 ? -7.606 -4.862 13.192 1.00 88.31 126 ALA A O 1
ATOM 957 N N . PHE A 1 127 ? -6.354 -3.625 11.811 1.00 92.56 127 PHE A N 1
ATOM 958 C CA . PHE A 1 127 ? -6.615 -4.422 10.622 1.00 92.56 127 PHE A CA 1
ATOM 959 C C . PHE A 1 127 ? -5.311 -4.858 9.979 1.00 92.56 127 PHE A C 1
ATOM 961 O O . PHE A 1 127 ? -4.318 -4.134 10.021 1.00 92.56 127 PHE A O 1
ATOM 968 N N . VAL A 1 128 ? -5.346 -6.016 9.326 1.00 95.88 128 VAL A N 1
ATOM 969 C CA . VAL A 1 128 ? -4.330 -6.449 8.367 1.00 95.88 128 VAL A CA 1
ATOM 970 C C . VAL A 1 128 ? -5.016 -6.657 7.026 1.00 95.88 128 VAL A C 1
ATOM 972 O O . VAL A 1 128 ? -5.888 -7.514 6.894 1.00 95.88 128 VAL A O 1
ATOM 975 N N . LYS A 1 129 ? -4.651 -5.853 6.031 1.00 97.19 129 LYS A N 1
ATOM 976 C CA . LYS A 1 129 ? -5.158 -5.946 4.660 1.00 97.19 129 LYS A CA 1
ATOM 977 C C . LYS A 1 129 ? -4.099 -6.576 3.768 1.00 97.19 129 LYS A C 1
ATOM 979 O O . LYS A 1 129 ? -2.936 -6.191 3.833 1.00 97.19 129 LYS A O 1
ATOM 984 N N . PHE A 1 130 ? -4.509 -7.520 2.935 1.00 98.06 130 PHE A N 1
ATOM 985 C CA . PHE A 1 130 ? -3.629 -8.231 2.017 1.00 98.06 130 PHE A CA 1
ATOM 986 C C . PHE A 1 130 ? -3.874 -7.765 0.586 1.00 98.06 130 PHE A C 1
ATOM 988 O O . PHE A 1 130 ? -5.028 -7.676 0.159 1.00 98.06 130 PHE A O 1
ATOM 995 N N . TYR A 1 131 ? -2.796 -7.494 -0.145 1.00 98.06 131 TYR A N 1
ATOM 996 C CA . TYR A 1 131 ? -2.814 -7.048 -1.535 1.00 98.06 131 TYR A CA 1
ATOM 997 C C . TYR A 1 131 ? -1.862 -7.892 -2.379 1.00 98.06 131 TYR A C 1
ATOM 999 O O . TYR A 1 131 ? -0.873 -8.405 -1.863 1.00 98.06 131 TYR A O 1
ATOM 1007 N N . ASN A 1 132 ? -2.139 -8.035 -3.673 1.00 95.62 132 ASN A N 1
ATOM 1008 C CA . ASN A 1 132 ? -1.186 -8.652 -4.602 1.00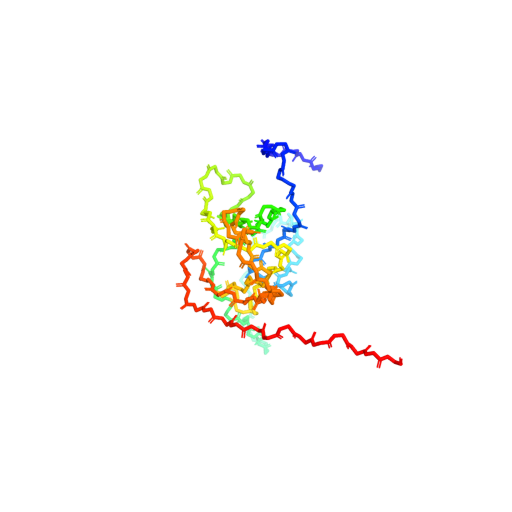 95.62 132 ASN A CA 1
ATOM 1009 C C . ASN A 1 132 ? -0.213 -7.621 -5.202 1.00 95.62 132 ASN A C 1
ATOM 1011 O O . ASN A 1 132 ? -0.322 -6.418 -4.964 1.00 95.62 132 ASN A O 1
ATOM 1015 N N . VAL A 1 133 ? 0.703 -8.090 -6.054 1.00 94.12 133 VAL A N 1
ATOM 1016 C CA . VAL A 1 133 ? 1.670 -7.253 -6.799 1.00 94.12 133 VAL A CA 1
ATOM 1017 C C . VAL A 1 133 ? 1.043 -6.192 -7.712 1.00 94.12 133 VAL A C 1
ATOM 1019 O O . VAL A 1 133 ? 1.724 -5.249 -8.099 1.00 94.12 133 VAL A O 1
ATOM 1022 N N . ARG A 1 134 ? -0.247 -6.321 -8.059 1.00 94.50 134 ARG A N 1
ATOM 1023 C CA . ARG A 1 134 ? -1.003 -5.318 -8.832 1.00 94.50 134 ARG A CA 1
ATOM 1024 C C . ARG A 1 134 ? -1.693 -4.282 -7.938 1.00 94.50 134 ARG A C 1
ATOM 1026 O O . ARG A 1 134 ? -2.418 -3.436 -8.447 1.00 94.50 134 ARG A O 1
ATOM 1033 N N . GLY A 1 135 ? -1.520 -4.367 -6.619 1.00 95.81 135 GLY A N 1
ATOM 1034 C CA . GLY A 1 135 ? -2.197 -3.510 -5.647 1.00 95.81 135 GLY A CA 1
ATOM 1035 C C . GLY A 1 135 ? -3.678 -3.833 -5.443 1.00 95.81 135 GLY A C 1
ATOM 1036 O O . GLY A 1 135 ? -4.395 -3.048 -4.824 1.00 95.81 135 GLY A O 1
ATOM 1037 N N . GLU A 1 136 ? -4.159 -4.976 -5.935 1.00 97.69 136 GLU A N 1
ATOM 1038 C CA . GLU A 1 136 ? -5.547 -5.398 -5.742 1.00 97.69 136 GLU A CA 1
ATOM 1039 C C . GLU A 1 136 ? -5.725 -5.976 -4.338 1.00 97.69 136 GLU A C 1
ATOM 1041 O O . GLU A 1 136 ? -4.924 -6.799 -3.890 1.00 97.69 136 GLU A O 1
ATOM 1046 N N . HIS A 1 137 ? -6.789 -5.561 -3.649 1.00 97.62 137 HIS A N 1
ATOM 1047 C CA . HIS A 1 137 ? -7.150 -6.087 -2.334 1.00 97.62 137 HIS A CA 1
ATOM 1048 C C . HIS A 1 137 ? -7.652 -7.530 -2.443 1.00 97.62 137 HIS A C 1
ATOM 1050 O O . HIS A 1 137 ? -8.516 -7.830 -3.264 1.00 97.62 137 HIS A O 1
ATOM 1056 N N . ILE A 1 138 ? -7.114 -8.414 -1.603 1.00 97.44 138 ILE A N 1
ATOM 1057 C CA . ILE A 1 138 ? -7.480 -9.835 -1.555 1.00 97.44 138 ILE A CA 1
ATOM 1058 C C . ILE A 1 138 ? -8.351 -10.127 -0.334 1.00 97.44 138 ILE A C 1
ATOM 1060 O O . ILE A 1 138 ? -9.397 -10.762 -0.445 1.00 97.44 138 ILE A O 1
ATOM 1064 N N . TYR A 1 139 ? -7.895 -9.714 0.850 1.00 96.50 139 TYR A N 1
ATOM 1065 C CA . TYR A 1 139 ? -8.523 -10.091 2.115 1.00 96.50 139 TYR A CA 1
ATOM 1066 C C . TYR A 1 139 ? -8.212 -9.086 3.229 1.00 96.50 139 TYR A C 1
ATOM 1068 O O . TYR A 1 139 ? -7.198 -8.388 3.187 1.00 96.50 139 TYR A O 1
ATOM 1076 N N . THR A 1 140 ? -9.078 -9.017 4.241 1.00 95.69 140 THR A N 1
ATOM 1077 C CA . THR A 1 140 ? -8.882 -8.206 5.450 1.00 95.69 140 THR A CA 1
ATOM 1078 C C . THR A 1 140 ? -9.094 -9.068 6.684 1.00 95.69 140 THR A C 1
ATOM 1080 O O . THR A 1 140 ? -10.131 -9.710 6.816 1.00 95.69 140 THR A O 1
ATOM 1083 N N . LEU A 1 141 ? -8.142 -9.024 7.611 1.00 94.06 141 LEU A N 1
ATOM 1084 C CA . LEU A 1 141 ? -8.261 -9.585 8.948 1.00 94.06 141 LEU A CA 1
ATOM 1085 C C . LEU A 1 141 ? -8.465 -8.454 9.959 1.00 94.06 141 LEU A C 1
ATOM 1087 O O . LEU A 1 141 ? -7.683 -7.505 9.982 1.00 94.06 141 LEU A O 1
ATOM 1091 N N . GLU A 1 142 ? -9.491 -8.561 10.799 1.00 89.94 142 GLU A N 1
ATOM 1092 C CA . GLU A 1 142 ? -9.647 -7.701 11.973 1.00 89.94 142 GLU A CA 1
ATOM 1093 C C . GLU A 1 142 ? -8.917 -8.328 13.165 1.00 89.94 142 GLU A C 1
ATOM 1095 O O . GLU A 1 142 ? -9.130 -9.497 13.497 1.00 89.94 142 GLU A O 1
ATOM 1100 N N . THR A 1 143 ? -8.056 -7.548 13.810 1.00 80.56 143 THR A N 1
ATOM 1101 C CA . THR A 1 143 ? -7.330 -7.951 15.012 1.00 80.56 143 THR A CA 1
ATOM 1102 C C . THR A 1 143 ? -7.938 -7.216 16.205 1.00 80.56 143 THR A C 1
ATOM 1104 O O . THR A 1 143 ? -7.860 -5.984 16.265 1.00 80.56 143 THR A O 1
ATOM 1107 N N . PRO A 1 144 ? -8.534 -7.923 17.183 1.00 68.25 144 PRO A N 1
ATOM 1108 C CA . PRO A 1 144 ? -9.045 -7.273 18.378 1.00 68.25 144 PRO A CA 1
ATOM 1109 C C . PRO A 1 144 ? -7.888 -6.605 19.124 1.00 68.25 144 PRO A C 1
ATOM 1111 O O . PRO A 1 144 ? -6.848 -7.222 19.361 1.00 68.25 144 PRO A O 1
ATOM 1114 N N . VAL A 1 145 ? -8.067 -5.341 19.512 1.00 63.06 145 VAL A N 1
ATOM 1115 C CA . VAL A 1 145 ? -7.071 -4.622 20.313 1.00 63.06 145 VAL A CA 1
ATOM 1116 C C . VAL A 1 145 ? -6.929 -5.344 21.648 1.00 63.06 145 VAL A C 1
ATOM 1118 O O . VAL A 1 145 ? -7.862 -5.363 22.455 1.00 63.06 145 VAL A O 1
ATOM 1121 N N . GLN A 1 146 ? -5.774 -5.967 21.885 1.00 59.59 146 GLN A N 1
ATOM 1122 C CA . GLN A 1 146 ? -5.479 -6.558 23.184 1.00 59.59 146 GLN A CA 1
ATOM 1123 C C . GLN A 1 146 ? -5.530 -5.456 24.246 1.00 59.59 146 GLN A C 1
ATOM 1125 O O . GLN A 1 146 ? -4.943 -4.385 24.081 1.00 59.59 146 GLN A O 1
ATOM 1130 N N . ARG A 1 147 ? -6.250 -5.708 25.345 1.00 59.66 147 ARG A N 1
ATOM 1131 C CA . ARG A 1 147 ? -6.222 -4.802 26.498 1.00 59.66 147 ARG A CA 1
ATOM 1132 C C . ARG A 1 147 ? -4.774 -4.707 27.002 1.00 59.66 147 ARG A C 1
ATOM 1134 O O . ARG A 1 147 ? -4.114 -5.746 27.057 1.00 59.66 147 ARG A O 1
ATOM 1141 N N . PRO A 1 148 ? -4.287 -3.513 27.385 1.00 58.03 148 PRO A N 1
ATOM 1142 C CA . PRO A 1 148 ? -2.976 -3.382 28.008 1.00 58.03 148 PRO A CA 1
ATOM 1143 C C . PRO A 1 148 ? 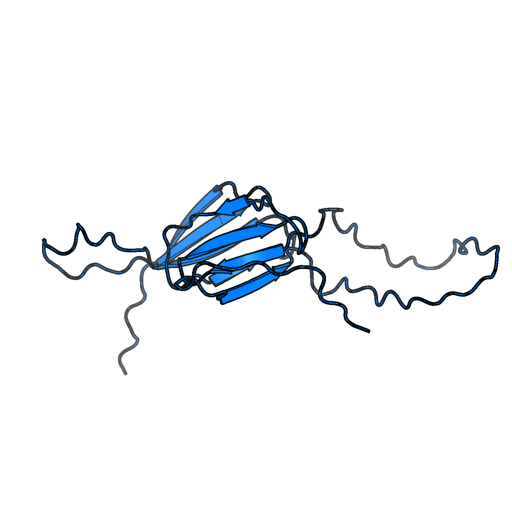-2.858 -4.348 29.188 1.00 58.03 148 PRO A C 1
ATOM 1145 O O . PRO A 1 148 ? -3.786 -4.453 29.994 1.00 58.03 148 PRO A O 1
ATOM 1148 N N . ILE A 1 149 ? -1.731 -5.054 29.289 1.00 71.12 149 ILE A N 1
ATOM 1149 C CA . ILE A 1 149 ? -1.425 -5.860 30.472 1.00 71.12 149 ILE A CA 1
ATOM 1150 C C . ILE A 1 149 ? -1.165 -4.867 31.606 1.00 71.12 149 ILE A C 1
ATOM 1152 O O . ILE A 1 149 ? -0.159 -4.161 31.602 1.00 71.12 149 ILE A O 1
ATOM 1156 N N . ILE A 1 150 ? -2.111 -4.762 32.534 1.00 69.38 150 ILE A N 1
ATOM 1157 C CA . ILE A 1 150 ? -1.971 -3.955 33.747 1.00 69.38 150 ILE A CA 1
ATOM 1158 C C . ILE A 1 150 ? -1.207 -4.813 34.759 1.00 69.38 150 ILE A C 1
ATOM 1160 O O . ILE A 1 150 ? -1.658 -5.916 35.071 1.00 69.38 150 ILE A O 1
ATOM 1164 N N . SER A 1 151 ? -0.038 -4.337 35.196 1.00 62.19 151 SER A N 1
ATOM 1165 C CA . SER A 1 151 ? 0.748 -4.951 36.275 1.00 62.19 151 SER A CA 1
ATOM 1166 C C . SER A 1 151 ? 0.284 -4.481 37.646 1.00 62.19 151 SER A C 1
ATOM 1168 O O . SER A 1 151 ? -0.255 -3.356 37.739 1.00 62.19 151 SER A O 1
#

Organism: NCBI:txid2861861

Sequence (151 aa):
HGRMLAHVLLHESDGILSMSWNYPSFLVEDSSESDTDSDDYSPPQDGPAAYPVPVQNTKPLLTVSFTSGDISLMNNYDDLSPTIIRSGLKDVVVQWCTQGDLLAVAGMEKQSQ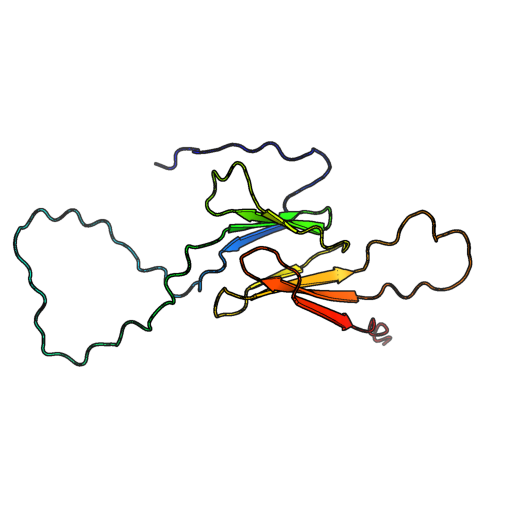LVDLSNGSLLKSAFVKFYNVRGEHIYTLETPVQRPIIS

pLDDT: mean 74.8, std 19.22, range [41.72, 98.06]

Secondary structure (DSSP, 8-state):
-----------TT--EEEEEESS-GGG--------------PPPS-S--------------EEEEETTSEEEEESSTT-SSPEEEE--EEEEEEEE-TTSSEEEEEEEE---TTSTTS-S-----EEEEEEETT--EEEEEEE--PPP---

Foldseek 3Di:
DDDDDDDDDDDPPKDWPDKDKLAAPVPPPVPPPPPDPDPDDDDDPDDPPPPPPPLPPPQIWMWTAIQQRKIWTASDPPRPDTDIAPPQFGPWDWDHDNSSFKIKIKHWHNDDPVVPPDDDDDQRWIKIWMAGSNNDTDDMDTDRPDDPDDD